Protein AF-A0A967MPQ1-F1 (afdb_monomer)

Foldseek 3Di:
DWFAAVRHQDDVPPFQQDDDPVQFDADPVRHGDAAEECDDLVDSRYHHPVPRPDTDDDDDDDPDPDDDDDDDDDDDDRD

Solvent-accessible surface area (backbone atoms only — not comparable to full-atom values): 5422 Å² total; per-residue (Å²): 63,40,23,40,83,83,72,42,73,51,66,60,91,89,42,45,21,57,78,50,85,92,65,56,64,65,48,98,86,68,48,71,70,76,47,80,37,64,60,90,84,85,54,90,39,51,31,47,46,81,69,54,93,61,57,46,76,58,84,85,80,80,86,62,97,59,86,77,79,80,82,85,86,82,91,78,85,85,130

Secondary structure (DSSP, 8-state):
-EE-TTS-B---SSS-----TTTPPPPTTS----EEESS--S-TTEEE-TT-SS-EE----SS-SSPPPPPP-------

Sequence (79 aa):
MLWNAQMQTLEYRSRRSSLNGAQITFEDDGSYEIWVAATDPGKANWLDTEGHPRGTIFWRFLLPEEDPPRPETEVVTLR

Mean predicted aligned error: 2.69 Å

pLDDT: mean 95.28, std 2.81, range [76.44, 98.19]

Radius of gyration: 13.17 Å; Cα contacts (8 Å, |Δi|>4): 93; chains: 1; bounding box: 33×25×32 Å

Structure (mmCIF, N/CA/C/O backbone):
data_AF-A0A967MPQ1-F1
#
_entry.id   AF-A0A967MPQ1-F1
#
loop_
_atom_site.group_PDB
_atom_site.id
_atom_site.type_symbol
_atom_site.label_atom_id
_atom_site.label_alt_id
_atom_site.label_comp_id
_atom_site.label_asym_id
_atom_site.label_entity_id
_atom_site.label_seq_id
_atom_site.pdbx_PDB_ins_code
_atom_site.Cartn_x
_atom_site.Cartn_y
_atom_site.Cartn_z
_atom_site.occupancy
_atom_site.B_iso_or_equiv
_atom_site.auth_seq_id
_atom_site.auth_comp_id
_atom_site.auth_asym_id
_atom_site.auth_atom_id
_atom_site.pdbx_PDB_model_num
ATOM 1 N N . MET A 1 1 ? 4.585 -3.322 0.586 1.00 94.69 1 MET A N 1
ATOM 2 C CA . MET A 1 1 ? 4.778 -4.046 1.871 1.00 94.69 1 MET A CA 1
ATOM 3 C C . MET A 1 1 ? 4.765 -3.031 2.999 1.00 94.69 1 MET A C 1
ATOM 5 O O . MET A 1 1 ? 5.332 -1.959 2.810 1.00 94.69 1 MET A O 1
ATOM 9 N N . LEU A 1 2 ? 4.104 -3.347 4.114 1.00 97.75 2 LEU A N 1
ATOM 10 C CA . LEU A 1 2 ? 3.962 -2.458 5.268 1.00 97.75 2 LEU A CA 1
ATOM 11 C C . LEU A 1 2 ? 5.030 -2.726 6.327 1.00 97.75 2 LEU A C 1
ATOM 13 O O . LEU A 1 2 ? 5.292 -3.879 6.674 1.00 97.75 2 LEU A O 1
ATOM 17 N N . TRP A 1 3 ? 5.593 -1.644 6.856 1.00 97.75 3 TRP A N 1
ATOM 18 C CA . TRP A 1 3 ? 6.539 -1.610 7.962 1.00 97.75 3 TRP A CA 1
ATOM 19 C C . TRP A 1 3 ? 6.020 -0.730 9.096 1.00 97.75 3 TRP A C 1
ATOM 21 O O . TRP A 1 3 ? 5.402 0.311 8.857 1.00 97.75 3 TRP A O 1
ATOM 31 N N . ASN A 1 4 ? 6.322 -1.112 10.335 1.00 96.62 4 ASN A N 1
ATOM 32 C CA . ASN A 1 4 ? 6.101 -0.241 11.486 1.00 96.62 4 ASN A CA 1
ATOM 33 C C . ASN A 1 4 ? 7.089 0.948 11.482 1.00 96.62 4 ASN A C 1
ATOM 35 O O . ASN A 1 4 ? 7.986 1.053 10.643 1.00 96.62 4 ASN A O 1
ATOM 39 N N . ALA A 1 5 ? 6.951 1.852 12.455 1.00 95.81 5 ALA A N 1
ATOM 40 C CA . ALA A 1 5 ? 7.822 3.025 12.582 1.00 95.81 5 ALA A CA 1
ATOM 41 C C . ALA A 1 5 ? 9.309 2.684 12.836 1.00 95.81 5 ALA A C 1
ATOM 43 O O . ALA A 1 5 ? 10.163 3.556 12.706 1.00 95.81 5 ALA A O 1
ATOM 44 N N . GLN A 1 6 ? 9.620 1.436 13.193 1.00 96.06 6 GLN A N 1
ATOM 45 C CA . GLN A 1 6 ? 10.968 0.910 13.422 1.00 96.06 6 GLN A CA 1
ATOM 46 C C . GLN A 1 6 ? 11.512 0.151 12.200 1.00 96.06 6 GLN A C 1
ATOM 48 O O . GLN A 1 6 ? 12.529 -0.531 12.311 1.00 96.06 6 GLN A O 1
ATOM 53 N N . MET A 1 7 ? 10.852 0.264 11.040 1.00 95.31 7 MET A N 1
ATOM 54 C CA . MET A 1 7 ? 11.233 -0.403 9.788 1.00 95.31 7 MET A CA 1
ATOM 55 C C . MET A 1 7 ? 11.182 -1.937 9.856 1.00 95.31 7 MET A C 1
ATOM 57 O O . MET A 1 7 ? 11.923 -2.626 9.158 1.00 95.31 7 MET A O 1
ATOM 61 N N . GLN A 1 8 ? 10.305 -2.487 10.695 1.00 96.00 8 GLN A N 1
ATOM 62 C CA . GLN A 1 8 ? 10.081 -3.928 10.788 1.00 96.00 8 GLN A CA 1
ATOM 63 C C . GLN A 1 8 ? 8.827 -4.303 10.005 1.00 96.00 8 GLN A C 1
ATOM 65 O O . GLN A 1 8 ? 7.800 -3.630 10.118 1.00 96.00 8 GLN A O 1
ATOM 70 N N . THR A 1 9 ? 8.898 -5.394 9.242 1.00 95.38 9 THR A N 1
ATOM 71 C CA . THR A 1 9 ? 7.723 -5.988 8.594 1.00 95.38 9 THR A CA 1
ATOM 72 C C . THR A 1 9 ? 6.678 -6.364 9.627 1.00 95.38 9 THR A C 1
ATOM 74 O O . THR A 1 9 ? 7.017 -6.934 10.664 1.00 95.38 9 THR A O 1
ATOM 77 N N . LEU A 1 10 ? 5.421 -6.029 9.330 1.00 96.69 10 LEU A N 1
ATOM 78 C CA . LEU A 1 10 ? 4.283 -6.478 10.127 1.00 96.69 10 LEU A CA 1
ATOM 79 C C . LEU A 1 10 ? 4.100 -8.006 9.995 1.00 96.69 10 LEU A C 1
ATOM 81 O O . LEU A 1 10 ? 4.845 -8.667 9.259 1.00 96.69 10 LEU A O 1
ATOM 85 N N . GLU A 1 11 ? 3.146 -8.596 10.713 1.00 94.31 11 GLU A N 1
ATOM 86 C CA . GLU A 1 11 ? 2.917 -10.039 10.644 1.00 94.31 11 GLU A CA 1
ATOM 87 C C . GLU A 1 11 ? 2.498 -10.424 9.216 1.00 94.31 11 GLU A C 1
ATOM 89 O O . GLU A 1 11 ? 1.592 -9.857 8.610 1.00 94.31 11 GLU A O 1
ATOM 94 N N . TYR A 1 12 ? 3.217 -11.364 8.612 1.00 92.25 12 TYR A N 1
ATOM 95 C CA . TYR A 1 12 ? 3.033 -11.734 7.205 1.00 92.25 12 TYR A CA 1
ATOM 96 C C . TYR A 1 12 ? 2.605 -13.189 7.030 1.00 92.25 12 TYR A C 1
ATOM 98 O O . TYR A 1 12 ? 2.222 -13.584 5.931 1.00 92.25 12 TYR A O 1
ATOM 106 N N . ARG A 1 13 ? 2.693 -14.017 8.081 1.00 93.38 13 ARG A N 1
ATOM 107 C CA . ARG A 1 13 ? 2.338 -15.442 8.003 1.00 93.38 13 ARG A CA 1
ATOM 108 C C . ARG A 1 13 ? 0.832 -15.646 8.020 1.00 93.38 13 ARG A C 1
ATOM 110 O O . ARG A 1 13 ? 0.336 -16.552 7.363 1.00 93.38 13 ARG A O 1
ATOM 117 N N . SER A 1 14 ? 0.126 -14.836 8.803 1.00 93.50 14 SER A N 1
ATOM 118 C CA . SER A 1 14 ? -1.321 -14.950 9.014 1.00 93.50 14 SER A CA 1
ATOM 119 C C . SER A 1 14 ? -2.102 -13.712 8.585 1.00 93.50 14 SER A C 1
ATOM 121 O O . SER A 1 14 ? -3.330 -13.759 8.542 1.00 93.50 14 SER A O 1
ATOM 123 N N . ARG A 1 15 ? -1.413 -12.613 8.264 1.00 94.69 15 ARG A N 1
ATOM 124 C CA . ARG A 1 15 ? -2.015 -11.352 7.832 1.00 94.69 15 ARG A CA 1
ATOM 125 C C . ARG A 1 15 ? -1.398 -10.868 6.534 1.00 94.69 15 ARG A C 1
ATOM 127 O O . ARG A 1 15 ? -0.280 -11.228 6.167 1.00 94.69 15 ARG A O 1
ATOM 134 N N . ARG A 1 16 ? -2.159 -10.050 5.811 1.00 95.75 16 ARG A N 1
ATOM 135 C CA . ARG A 1 16 ? -1.776 -9.558 4.489 1.00 95.75 16 ARG A CA 1
ATOM 136 C C . ARG A 1 16 ? -1.058 -8.217 4.604 1.00 95.75 16 ARG A C 1
ATOM 138 O O . ARG A 1 16 ? -1.595 -7.182 4.239 1.00 95.75 16 ARG A O 1
ATOM 145 N N . SER A 1 17 ? 0.175 -8.237 5.102 1.00 96.81 17 SER A N 1
ATOM 146 C CA . SER A 1 17 ? 1.037 -7.047 5.223 1.00 96.81 17 SER A CA 1
ATOM 147 C C . SER A 1 17 ? 1.872 -6.759 3.964 1.00 96.81 17 SER A C 1
ATOM 149 O O . SER A 1 17 ? 2.553 -5.730 3.852 1.00 96.81 17 SER A O 1
ATOM 151 N N . SER A 1 18 ? 1.820 -7.643 2.963 1.00 97.19 18 SER A N 1
ATOM 152 C CA . SER A 1 18 ? 2.457 -7.439 1.662 1.00 97.19 18 SER A CA 1
ATOM 153 C C . SER A 1 18 ? 1.696 -8.112 0.522 1.00 97.19 18 SER A C 1
ATOM 155 O O . SER A 1 18 ? 0.925 -9.043 0.740 1.00 97.19 18 SER A O 1
ATOM 157 N N . LEU A 1 19 ? 1.946 -7.615 -0.689 1.00 97.06 19 LEU A N 1
ATOM 158 C CA . LEU A 1 19 ? 1.509 -8.180 -1.959 1.00 97.06 19 LEU A CA 1
ATOM 159 C C . LEU A 1 19 ? 2.715 -8.219 -2.900 1.00 97.06 19 LEU A C 1
ATOM 161 O O . LEU A 1 19 ? 3.619 -7.380 -2.796 1.00 97.06 19 LEU A O 1
ATOM 165 N N . ASN A 1 20 ? 2.716 -9.184 -3.812 1.00 95.81 20 ASN A N 1
ATOM 166 C CA . ASN A 1 20 ? 3.659 -9.273 -4.924 1.00 95.81 20 ASN A CA 1
ATOM 167 C C . ASN A 1 20 ? 2.907 -9.391 -6.263 1.00 95.81 20 ASN A C 1
ATOM 169 O O . ASN A 1 20 ? 1.685 -9.525 -6.279 1.00 95.81 20 ASN A O 1
ATOM 173 N N . GLY A 1 21 ? 3.636 -9.363 -7.382 1.00 93.62 21 GLY A N 1
ATOM 174 C CA . GLY A 1 21 ? 3.039 -9.371 -8.724 1.00 93.62 21 GLY A CA 1
ATOM 175 C C . GLY A 1 21 ? 2.178 -10.597 -9.051 1.00 93.62 21 GLY A C 1
ATOM 176 O O . GLY A 1 21 ? 1.292 -10.493 -9.885 1.00 93.62 21 GLY A O 1
ATOM 177 N N . ALA A 1 22 ? 2.373 -11.732 -8.372 1.00 95.31 22 ALA A N 1
ATOM 178 C CA . ALA A 1 22 ? 1.524 -12.913 -8.547 1.00 95.31 22 ALA A CA 1
ATOM 179 C C . ALA A 1 22 ? 0.218 -12.850 -7.730 1.00 95.31 22 ALA A C 1
ATOM 181 O O . ALA A 1 22 ? -0.656 -13.691 -7.912 1.00 95.31 22 ALA A O 1
ATOM 182 N N . GLN A 1 23 ? 0.100 -11.898 -6.799 1.00 96.44 23 GLN A N 1
ATOM 183 C CA . GLN A 1 23 ? -1.057 -11.734 -5.909 1.00 96.44 23 GLN A CA 1
ATOM 184 C C . GLN A 1 23 ? -1.902 -10.502 -6.249 1.00 96.44 23 GLN A C 1
ATOM 186 O O . GLN A 1 23 ? -3.035 -10.405 -5.783 1.00 96.44 23 GLN A O 1
ATOM 191 N N . ILE A 1 24 ? -1.349 -9.547 -7.002 1.00 97.19 24 ILE A N 1
ATOM 192 C CA . ILE A 1 24 ? -2.064 -8.341 -7.421 1.00 97.19 24 ILE A CA 1
ATOM 193 C C . ILE A 1 24 ? -3.131 -8.723 -8.448 1.00 97.19 24 ILE A C 1
ATOM 195 O O . ILE A 1 24 ? -2.853 -9.397 -9.438 1.00 97.19 24 ILE A O 1
ATOM 199 N N . THR A 1 25 ? -4.354 -8.269 -8.199 1.00 97.88 25 THR A N 1
ATOM 200 C CA . THR A 1 25 ? -5.419 -8.224 -9.201 1.00 97.88 25 THR A CA 1
ATOM 201 C C . THR A 1 25 ? -5.271 -6.926 -9.983 1.00 97.88 25 THR A C 1
ATOM 203 O O . THR A 1 25 ? -5.245 -5.855 -9.378 1.00 97.88 25 THR A O 1
ATOM 206 N N . PHE A 1 26 ? -5.127 -7.028 -11.298 1.00 96.56 26 PHE A N 1
ATOM 207 C CA . PHE A 1 26 ? -5.0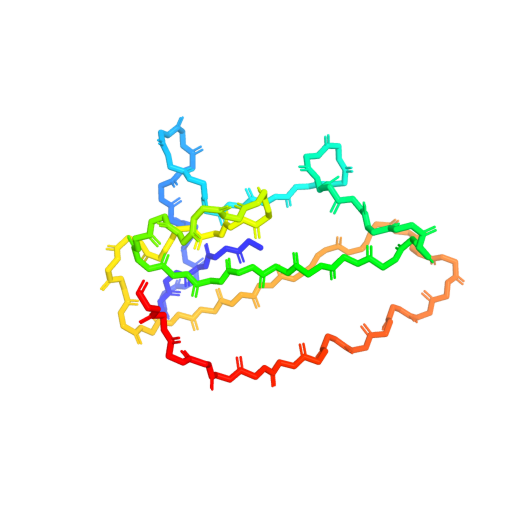23 -5.878 -12.192 1.00 96.56 26 PHE A CA 1
ATOM 208 C C . PHE A 1 26 ? -6.404 -5.479 -12.712 1.00 96.56 26 PHE A C 1
ATOM 210 O O . PHE A 1 26 ? -7.282 -6.332 -12.853 1.00 96.56 26 PHE A O 1
ATOM 217 N N . GLU A 1 27 ? -6.564 -4.195 -13.000 1.00 95.75 27 GLU A N 1
ATOM 218 C CA . GLU A 1 27 ? -7.700 -3.653 -13.740 1.00 95.75 27 GLU A CA 1
ATOM 219 C C . GLU A 1 27 ? -7.571 -3.986 -15.239 1.00 95.75 27 GLU A C 1
ATOM 221 O O . GLU A 1 27 ? -6.507 -4.404 -15.711 1.00 95.75 27 GLU A O 1
ATOM 226 N N . ASP A 1 28 ? -8.640 -3.774 -16.012 1.00 96.81 28 ASP A N 1
ATOM 227 C CA . ASP A 1 28 ? -8.676 -4.086 -17.452 1.00 96.81 28 ASP A CA 1
ATOM 228 C C . ASP A 1 28 ? -7.613 -3.325 -18.272 1.00 96.81 28 ASP A C 1
ATOM 230 O O . ASP A 1 28 ? -7.162 -3.806 -19.313 1.00 96.81 28 ASP A O 1
ATOM 234 N N . ASP A 1 29 ? -7.195 -2.145 -17.806 1.00 95.88 29 ASP A N 1
ATOM 235 C CA . ASP A 1 29 ? -6.153 -1.318 -18.425 1.00 95.88 29 ASP A CA 1
ATOM 236 C C . ASP A 1 29 ? -4.727 -1.670 -17.956 1.00 95.88 29 ASP A C 1
ATOM 238 O O . ASP A 1 29 ? -3.757 -1.028 -18.364 1.00 95.88 29 ASP A O 1
ATOM 242 N N . GLY A 1 30 ? -4.585 -2.698 -17.114 1.00 92.44 30 GLY A N 1
ATOM 243 C CA . GLY A 1 30 ? -3.309 -3.134 -16.548 1.00 92.44 30 GLY A CA 1
ATOM 244 C C . GLY A 1 30 ? -2.828 -2.299 -15.359 1.00 92.44 30 GLY A C 1
ATOM 245 O O . GLY A 1 30 ? -1.755 -2.582 -14.816 1.00 92.44 30 GLY A O 1
ATOM 246 N N . SER A 1 31 ? -3.593 -1.294 -14.924 1.00 94.00 31 SER A N 1
ATOM 247 C CA . SER A 1 31 ? -3.338 -0.596 -13.666 1.00 94.00 31 SER A CA 1
ATOM 248 C C . SER A 1 31 ? -3.713 -1.471 -12.462 1.00 94.00 31 SER A C 1
ATOM 250 O O . SER A 1 31 ? -4.251 -2.573 -12.589 1.00 94.00 31 SER A O 1
ATOM 252 N N . TYR A 1 32 ? -3.366 -1.014 -11.261 1.00 95.19 32 TYR A N 1
ATOM 253 C CA . TYR A 1 32 ? -3.765 -1.670 -10.022 1.00 95.19 32 TYR A CA 1
ATOM 254 C C . TYR A 1 32 ? -3.947 -0.641 -8.910 1.00 95.19 32 TYR A C 1
ATOM 256 O O . TYR A 1 32 ? -3.166 0.300 -8.773 1.00 95.19 32 TYR A O 1
ATOM 264 N N . GLU A 1 33 ? -4.945 -0.870 -8.063 1.00 96.38 33 GLU A N 1
ATOM 265 C CA . GLU A 1 33 ? -5.181 -0.096 -6.845 1.00 96.38 33 GLU A CA 1
ATOM 266 C C . GLU A 1 33 ? -4.794 -0.933 -5.621 1.00 96.38 33 GLU A C 1
ATOM 268 O O . GLU A 1 33 ? -5.071 -2.130 -5.583 1.00 96.38 33 GLU A O 1
ATOM 273 N N . ILE A 1 34 ? -4.154 -0.328 -4.613 1.00 97.50 34 ILE A N 1
ATOM 274 C CA . ILE A 1 34 ? -3.857 -0.979 -3.327 1.00 97.50 34 ILE A CA 1
ATOM 275 C C . ILE A 1 34 ? -4.579 -0.229 -2.213 1.00 97.50 34 ILE A C 1
ATOM 277 O O . ILE A 1 34 ? -4.334 0.953 -1.984 1.00 97.50 34 ILE A O 1
ATOM 281 N N . TRP A 1 35 ? -5.407 -0.947 -1.463 1.00 97.75 35 TRP A N 1
ATOM 282 C CA . TRP A 1 35 ? -6.104 -0.422 -0.293 1.00 97.75 35 TRP A CA 1
ATOM 283 C C . TRP A 1 35 ? -5.277 -0.668 0.960 1.00 97.75 35 TRP A C 1
ATOM 285 O O . TRP A 1 35 ? -4.809 -1.778 1.182 1.00 97.75 35 TRP A O 1
ATOM 295 N N . VAL A 1 36 ? -5.120 0.333 1.821 1.00 97.56 36 VAL A N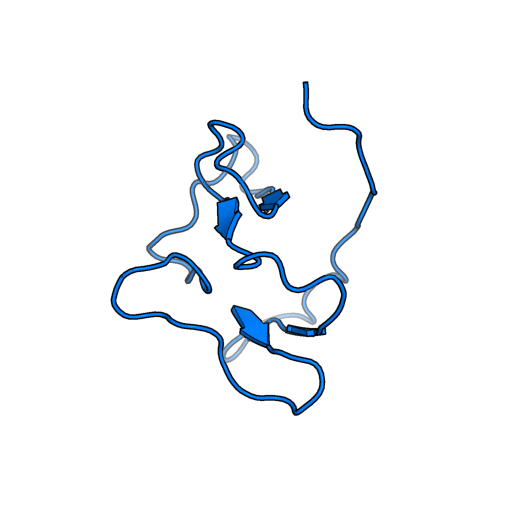 1
ATOM 296 C CA . VAL A 1 36 ? -4.400 0.192 3.095 1.00 97.56 36 VAL A CA 1
ATOM 297 C C . VAL A 1 36 ? -5.362 0.524 4.228 1.00 97.56 36 VAL A C 1
ATOM 299 O O . VAL A 1 36 ? -5.828 1.656 4.329 1.00 97.56 36 VAL A O 1
ATOM 302 N N . ALA A 1 37 ? -5.696 -0.465 5.059 1.00 97.25 37 ALA A N 1
ATOM 303 C CA . ALA A 1 37 ? -6.713 -0.324 6.105 1.00 97.25 37 ALA A CA 1
ATOM 304 C C . ALA A 1 37 ? -6.515 -1.338 7.240 1.00 97.25 37 ALA A C 1
ATOM 306 O O . ALA A 1 37 ? -5.931 -2.394 7.022 1.00 97.25 37 ALA A O 1
ATOM 307 N N . ALA A 1 38 ? -7.028 -1.048 8.438 1.00 95.25 38 ALA A N 1
ATOM 308 C CA . ALA A 1 38 ? -6.969 -1.976 9.579 1.00 95.25 38 ALA A CA 1
ATOM 309 C C . ALA A 1 38 ? -8.020 -3.099 9.511 1.00 95.25 38 ALA A C 1
ATOM 311 O O . ALA A 1 38 ? -7.872 -4.134 10.156 1.00 95.25 38 ALA A O 1
ATOM 312 N N . THR A 1 39 ? -9.089 -2.882 8.745 1.00 93.75 39 THR A N 1
ATOM 313 C CA . THR A 1 39 ? -10.197 -3.824 8.559 1.00 93.75 39 THR A CA 1
ATOM 314 C C . THR A 1 39 ? -10.368 -4.074 7.070 1.00 93.75 39 THR A C 1
ATOM 316 O O . THR A 1 39 ? -10.156 -3.153 6.282 1.00 93.75 39 THR A O 1
ATOM 319 N N . ASP A 1 40 ? -10.757 -5.296 6.702 1.00 95.25 40 ASP A N 1
ATOM 320 C CA . ASP A 1 40 ? -10.986 -5.685 5.311 1.00 95.25 40 ASP A CA 1
ATOM 321 C C . ASP A 1 40 ? -12.050 -4.784 4.655 1.00 95.25 40 ASP A C 1
ATOM 323 O O . ASP A 1 40 ? -13.213 -4.827 5.067 1.00 95.25 40 ASP A O 1
ATOM 327 N N . PRO A 1 41 ? -11.689 -3.972 3.643 1.00 96.06 41 PRO A N 1
ATOM 328 C CA . PRO A 1 41 ? -12.635 -3.129 2.923 1.00 96.06 41 PRO A CA 1
ATOM 329 C C . PRO A 1 41 ? -13.370 -3.887 1.799 1.00 96.06 41 PRO A C 1
ATOM 331 O O . PRO A 1 41 ? -14.036 -3.262 0.974 1.00 96.06 41 PRO A O 1
ATOM 334 N N . GLY A 1 42 ? -13.211 -5.213 1.701 1.00 95.94 42 GLY A N 1
ATOM 335 C CA . GLY A 1 42 ? -13.774 -6.039 0.630 1.00 95.94 42 GLY A CA 1
ATOM 336 C C . GLY A 1 42 ? -13.043 -5.880 -0.705 1.00 95.94 42 GLY A C 1
ATOM 337 O O . GLY A 1 42 ? -13.632 -6.088 -1.765 1.00 95.94 42 GLY A O 1
ATOM 338 N N . LYS A 1 43 ? -11.769 -5.467 -0.673 1.00 96.06 43 LYS A N 1
ATOM 339 C CA . LYS A 1 43 ? -10.964 -5.163 -1.867 1.00 96.06 43 LYS A CA 1
ATOM 340 C C . LYS A 1 43 ? -9.898 -6.227 -2.094 1.00 96.06 43 LYS A C 1
ATOM 342 O O . LYS A 1 43 ? -9.186 -6.628 -1.168 1.00 96.06 43 LYS A O 1
ATOM 347 N N . ALA A 1 44 ? -9.755 -6.647 -3.352 1.00 95.12 44 ALA A N 1
ATOM 348 C CA . ALA A 1 44 ? -8.830 -7.708 -3.743 1.00 95.12 44 ALA A CA 1
ATOM 349 C C . ALA A 1 44 ? -7.391 -7.403 -3.297 1.00 95.12 44 ALA A C 1
ATOM 351 O O . ALA A 1 44 ? -6.765 -8.225 -2.632 1.00 95.12 44 ALA A O 1
ATOM 352 N N . ASN A 1 45 ? -6.916 -6.183 -3.547 1.00 97.56 45 ASN A N 1
ATOM 353 C CA . ASN A 1 45 ? -5.561 -5.730 -3.235 1.00 97.56 45 ASN A CA 1
ATOM 354 C C . ASN A 1 45 ? -5.497 -4.921 -1.924 1.00 97.56 45 ASN A C 1
ATOM 356 O O . ASN A 1 45 ? -5.090 -3.762 -1.921 1.00 97.56 45 ASN A O 1
ATOM 360 N N . TRP A 1 46 ? -5.928 -5.484 -0.797 1.00 97.81 46 TRP A N 1
ATOM 361 C CA . TRP A 1 46 ? -5.869 -4.799 0.504 1.00 97.81 46 TRP A CA 1
ATOM 362 C C . TRP A 1 46 ? -4.637 -5.199 1.339 1.00 97.81 46 TRP A C 1
ATOM 364 O O . TRP A 1 46 ? -4.264 -6.363 1.394 1.00 97.81 46 TRP A O 1
ATOM 374 N N . LEU A 1 47 ? -4.002 -4.247 2.014 1.00 98.19 47 LEU A N 1
ATOM 375 C CA . LEU A 1 47 ? -2.946 -4.463 2.995 1.00 98.19 47 LEU A CA 1
ATOM 376 C C . LEU A 1 47 ? -3.450 -4.114 4.398 1.00 98.19 47 LEU A C 1
ATOM 378 O O . LEU A 1 47 ? -3.911 -2.996 4.640 1.00 98.19 47 LEU A O 1
ATOM 382 N N . ASP A 1 48 ? -3.318 -5.070 5.312 1.00 97.69 48 ASP A N 1
ATOM 383 C CA . ASP A 1 48 ? -3.758 -4.963 6.702 1.00 97.69 48 ASP A CA 1
ATOM 384 C C . ASP A 1 48 ? -2.745 -4.170 7.539 1.00 97.69 48 ASP A C 1
ATOM 386 O O . ASP A 1 48 ? -1.585 -4.569 7.657 1.00 97.69 48 ASP A O 1
ATOM 390 N N . THR A 1 49 ? -3.172 -3.046 8.120 1.00 97.44 49 THR A N 1
ATOM 391 C CA . THR A 1 49 ? -2.308 -2.215 8.976 1.00 97.44 49 THR A CA 1
ATOM 392 C C . THR A 1 49 ? -2.137 -2.756 10.392 1.00 97.44 49 THR A C 1
ATOM 394 O O . THR A 1 49 ? -1.351 -2.194 11.153 1.00 97.44 49 THR A O 1
ATOM 397 N N . GLU A 1 50 ? -2.882 -3.791 10.783 1.00 95.81 50 GLU A N 1
ATOM 398 C CA . GLU A 1 50 ? -2.867 -4.382 12.129 1.00 95.81 50 GLU A CA 1
ATOM 399 C C . GLU A 1 50 ? -3.177 -3.366 13.243 1.00 95.81 50 GLU A C 1
ATOM 401 O O . GLU A 1 50 ? -2.773 -3.519 14.394 1.00 95.81 50 GLU A O 1
ATOM 406 N N . GLY A 1 51 ? -3.888 -2.289 12.899 1.00 94.75 51 GLY A N 1
ATOM 407 C CA . GLY A 1 51 ? -4.190 -1.195 13.819 1.00 94.75 51 GLY A CA 1
ATOM 408 C C . GLY A 1 51 ? -3.020 -0.241 14.081 1.00 94.75 51 GLY A C 1
ATOM 409 O O . GLY A 1 51 ? -3.157 0.662 14.908 1.00 94.75 51 GLY A O 1
ATOM 410 N N . HIS A 1 52 ? -1.887 -0.375 13.382 1.00 96.50 52 HIS A N 1
ATOM 411 C CA . HIS A 1 52 ? -0.808 0.606 13.473 1.00 96.50 52 HIS A CA 1
ATOM 412 C C . HIS A 1 52 ? -1.275 1.967 12.922 1.00 96.50 52 HIS A C 1
ATOM 414 O O . HIS A 1 52 ? -1.629 2.063 11.746 1.00 96.50 52 HIS A O 1
ATOM 420 N N . PRO A 1 53 ? -1.223 3.052 13.723 1.00 94.50 53 PRO A N 1
ATOM 421 C CA . PRO A 1 53 ? -1.696 4.371 13.290 1.00 94.50 53 PRO A CA 1
ATOM 422 C C . PRO A 1 53 ? -0.696 5.096 12.377 1.00 94.50 53 PRO A C 1
ATOM 424 O O . PRO A 1 53 ? -1.006 6.146 11.824 1.00 94.50 53 PRO A O 1
ATOM 427 N N . ARG A 1 54 ? 0.533 4.580 12.270 1.00 96.19 54 ARG A N 1
ATOM 428 C CA . ARG A 1 54 ? 1.606 5.116 11.429 1.00 96.19 54 ARG A CA 1
ATOM 429 C C . ARG A 1 54 ? 2.639 4.042 11.121 1.00 96.19 54 ARG A C 1
ATOM 431 O O . ARG A 1 54 ? 2.875 3.147 11.934 1.00 96.19 54 ARG A O 1
ATOM 438 N N . GLY A 1 55 ? 3.305 4.202 9.989 1.00 96.62 55 GLY A N 1
ATOM 439 C CA . GLY A 1 55 ? 4.351 3.314 9.513 1.00 96.62 55 GLY A CA 1
ATOM 440 C C . GLY A 1 55 ? 4.835 3.756 8.141 1.00 96.62 55 GLY A C 1
ATOM 441 O O . GLY A 1 55 ? 4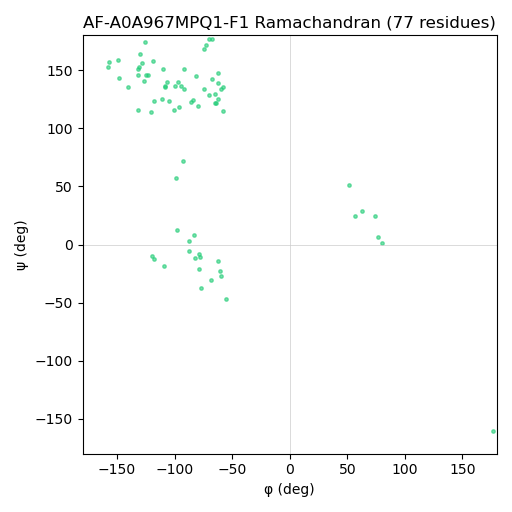.599 4.894 7.730 1.00 96.62 55 GLY A O 1
ATOM 442 N N . THR A 1 56 ? 5.474 2.835 7.435 1.00 97.12 56 THR A N 1
ATOM 443 C CA . THR A 1 56 ? 5.983 3.060 6.085 1.00 97.12 56 THR A CA 1
ATOM 444 C C . THR A 1 56 ? 5.452 1.978 5.162 1.00 97.12 56 THR A C 1
ATOM 446 O O . THR A 1 56 ? 5.395 0.806 5.526 1.00 97.12 56 THR A O 1
ATOM 449 N N . ILE A 1 57 ? 5.102 2.359 3.941 1.00 96.19 57 ILE A N 1
ATOM 450 C CA . ILE A 1 57 ? 4.891 1.428 2.838 1.00 96.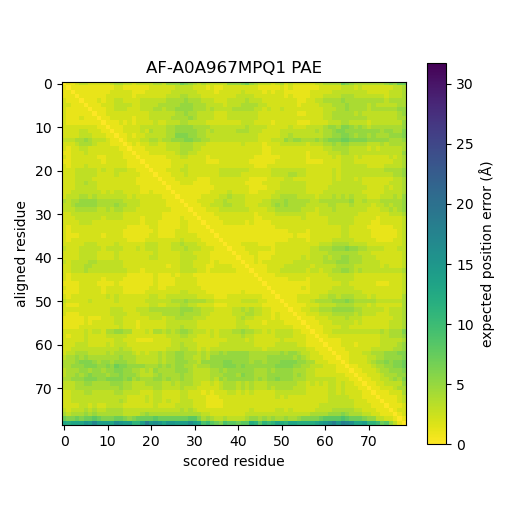19 57 ILE A CA 1
ATOM 451 C C . ILE A 1 57 ? 6.045 1.592 1.852 1.00 96.19 57 ILE A C 1
ATOM 453 O O . ILE A 1 57 ? 6.469 2.711 1.566 1.00 96.19 57 ILE A O 1
ATOM 457 N N . PHE A 1 58 ? 6.578 0.479 1.356 1.00 92.94 58 PHE A N 1
ATOM 458 C CA . PHE A 1 58 ? 7.604 0.502 0.318 1.00 92.94 58 PHE A CA 1
ATOM 459 C C . PHE A 1 58 ? 7.264 -0.452 -0.830 1.00 92.94 58 PHE A C 1
ATOM 461 O O . PHE A 1 58 ? 6.594 -1.482 -0.644 1.00 92.94 58 PHE A O 1
ATOM 468 N N . TRP A 1 59 ? 7.774 -0.094 -2.007 1.00 93.88 59 TRP A N 1
ATOM 469 C CA . TRP A 1 59 ? 7.667 -0.831 -3.260 1.00 93.88 59 TRP A CA 1
ATOM 470 C C . TRP A 1 59 ? 9.028 -1.393 -3.640 1.00 93.88 59 TRP A C 1
ATOM 472 O O . TRP A 1 59 ? 10.071 -0.831 -3.302 1.00 93.88 59 TRP A O 1
ATOM 482 N N . ARG A 1 60 ? 9.012 -2.518 -4.349 1.00 94.88 60 ARG A N 1
ATOM 483 C CA . ARG A 1 60 ? 10.212 -3.124 -4.912 1.00 94.88 60 ARG A CA 1
ATOM 484 C C . ARG A 1 60 ? 9.938 -3.455 -6.367 1.00 94.88 60 ARG A C 1
ATOM 486 O O . ARG A 1 60 ? 9.111 -4.314 -6.649 1.00 94.88 60 ARG A O 1
ATOM 493 N N . PHE A 1 61 ? 10.677 -2.800 -7.247 1.00 93.69 61 PHE A N 1
ATOM 494 C CA . PHE A 1 61 ? 10.724 -3.108 -8.666 1.00 93.69 61 PHE A CA 1
ATOM 495 C C . PHE A 1 61 ? 12.051 -3.818 -8.926 1.00 93.69 61 PHE A C 1
ATOM 497 O O . PHE A 1 61 ? 13.108 -3.326 -8.531 1.00 93.69 61 PHE A O 1
ATOM 504 N N . LEU A 1 62 ? 11.993 -5.023 -9.487 1.00 94.69 62 LEU A N 1
ATOM 505 C CA . LEU A 1 62 ? 13.177 -5.821 -9.789 1.00 94.69 62 LEU A CA 1
ATOM 506 C C . LEU A 1 62 ? 13.486 -5.668 -11.272 1.00 94.69 62 LEU A C 1
ATOM 508 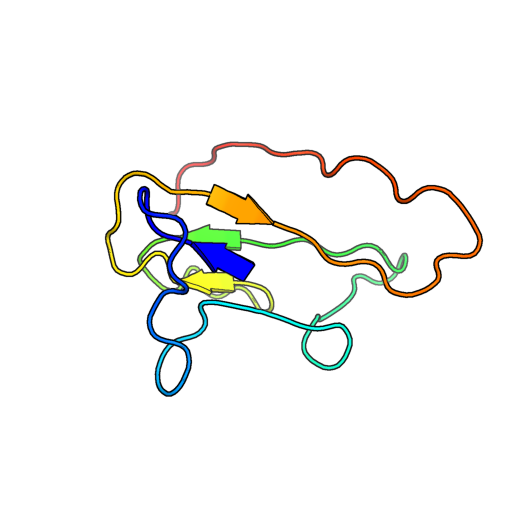O O . LEU A 1 62 ? 12.689 -6.109 -12.089 1.00 94.69 62 LEU A O 1
ATOM 512 N N . LEU A 1 63 ? 14.639 -5.070 -11.583 1.00 95.81 63 LEU A N 1
ATOM 513 C CA . LEU A 1 63 ? 15.131 -4.886 -12.953 1.00 95.81 63 LEU A CA 1
ATOM 514 C C . LEU A 1 63 ? 14.088 -4.245 -13.893 1.00 95.81 63 LEU A C 1
ATOM 516 O O . LEU A 1 63 ? 13.810 -4.815 -14.947 1.00 95.81 63 LEU A O 1
ATOM 520 N N . PRO A 1 64 ? 13.465 -3.111 -13.516 1.00 94.88 64 PRO A N 1
ATOM 521 C CA . PRO A 1 64 ? 12.498 -2.485 -14.402 1.00 94.88 6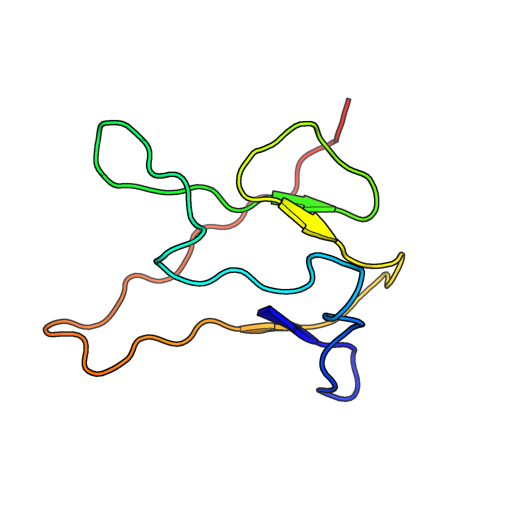4 PRO A CA 1
ATOM 522 C C . PRO A 1 64 ? 13.215 -1.944 -15.651 1.00 94.88 64 PRO A C 1
ATOM 524 O O . PRO A 1 64 ? 14.344 -1.460 -15.561 1.00 94.88 64 PRO A O 1
ATOM 527 N N . GLU A 1 65 ? 12.574 -2.061 -16.814 1.00 95.94 65 GLU A N 1
ATOM 528 C CA . GLU A 1 65 ? 13.108 -1.532 -18.081 1.00 95.94 65 GLU A CA 1
ATOM 529 C C . GLU A 1 65 ? 13.127 0.003 -18.092 1.00 95.94 65 GLU A C 1
ATOM 531 O O . GLU A 1 65 ? 14.009 0.616 -18.691 1.00 95.94 65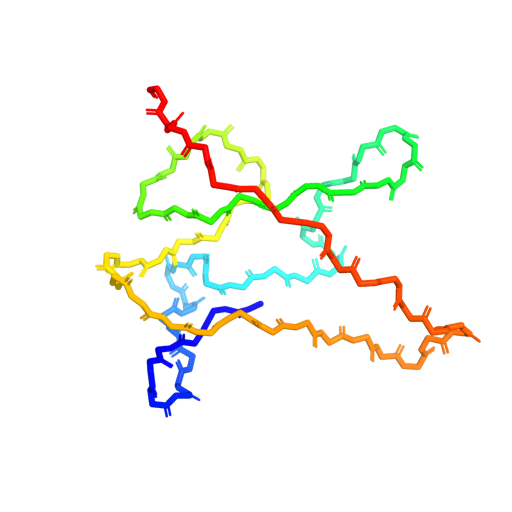 GLU A O 1
ATOM 536 N N . GLU A 1 66 ? 12.180 0.611 -17.378 1.00 95.06 66 GLU A N 1
ATOM 537 C CA . GLU A 1 66 ? 12.005 2.053 -17.231 1.00 95.06 66 GLU A CA 1
ATOM 538 C C . GLU A 1 66 ? 11.864 2.430 -15.753 1.00 95.06 66 GLU A C 1
ATOM 540 O O . GLU A 1 66 ? 11.580 1.582 -14.904 1.00 95.06 66 GLU A O 1
ATOM 545 N N . ASP A 1 67 ? 12.029 3.713 -15.432 1.00 94.88 67 ASP A N 1
ATOM 546 C CA . ASP A 1 67 ? 11.794 4.194 -14.073 1.00 94.88 67 ASP A CA 1
ATOM 547 C C . ASP A 1 67 ? 10.314 4.013 -13.692 1.00 94.88 67 ASP A C 1
ATOM 549 O O . ASP A 1 67 ? 9.431 4.563 -14.358 1.00 94.88 67 ASP A O 1
ATOM 553 N N . PRO A 1 68 ? 10.006 3.269 -12.612 1.00 91.69 68 PRO A N 1
ATOM 554 C CA . PRO A 1 68 ? 8.627 3.050 -12.211 1.00 91.69 68 PRO A CA 1
ATOM 555 C C . PRO A 1 68 ? 7.936 4.370 -11.849 1.00 91.69 68 PRO A C 1
ATOM 557 O O . PRO A 1 68 ?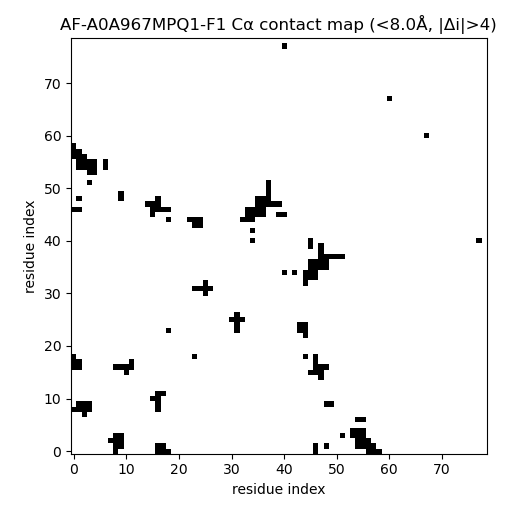 8.530 5.198 -11.145 1.00 91.69 68 PRO A O 1
ATOM 560 N N . PRO A 1 69 ? 6.668 4.565 -12.252 1.00 90.19 69 PRO A N 1
ATOM 561 C CA . PRO A 1 69 ? 5.937 5.767 -11.898 1.00 90.19 69 PRO A CA 1
ATOM 562 C C . PRO A 1 69 ? 5.774 5.865 -10.382 1.00 90.19 69 PRO A C 1
ATOM 564 O O . PRO A 1 69 ? 5.634 4.867 -9.665 1.00 90.19 69 PRO A O 1
ATOM 567 N N . ARG A 1 70 ? 5.765 7.101 -9.880 1.00 91.62 70 ARG A N 1
ATOM 568 C CA . ARG A 1 70 ? 5.451 7.359 -8.477 1.00 91.62 70 ARG A CA 1
ATOM 569 C C . ARG A 1 70 ? 3.990 6.963 -8.217 1.00 91.62 70 ARG A C 1
ATOM 571 O O . ARG A 1 70 ? 3.124 7.462 -8.928 1.00 91.62 70 ARG A O 1
ATOM 578 N N . PRO A 1 71 ? 3.69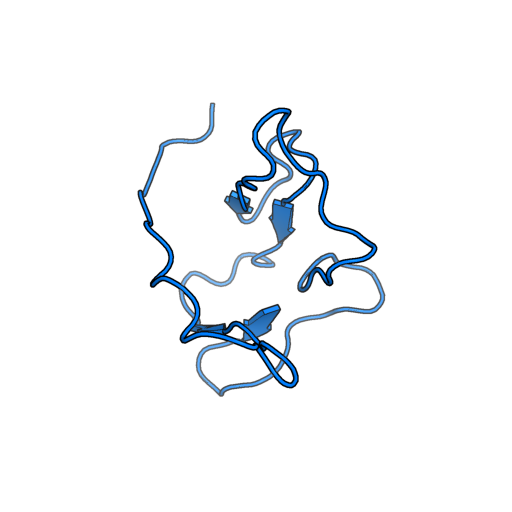8 6.155 -7.182 1.00 92.81 71 PRO A N 1
ATOM 579 C CA . PRO A 1 71 ? 2.322 5.866 -6.804 1.00 92.81 71 PRO A CA 1
ATOM 580 C C . PRO A 1 71 ? 1.570 7.146 -6.434 1.00 92.81 71 PRO A C 1
ATOM 582 O O . PRO A 1 71 ? 2.072 7.966 -5.655 1.00 92.81 71 PRO A O 1
ATOM 585 N N . GLU A 1 72 ? 0.362 7.290 -6.963 1.00 96.19 72 GLU A N 1
ATOM 586 C CA . GLU A 1 72 ? -0.603 8.279 -6.497 1.00 96.19 72 GLU A CA 1
ATOM 587 C C . GLU A 1 72 ? -1.319 7.743 -5.256 1.00 96.19 72 GLU A C 1
ATOM 589 O O . GLU A 1 72 ? -1.520 6.536 -5.103 1.00 96.19 72 GLU A O 1
ATOM 594 N N . THR A 1 73 ? -1.646 8.631 -4.318 1.00 96.81 73 THR A N 1
ATOM 595 C CA . THR A 1 73 ? -2.229 8.237 -3.032 1.00 96.81 73 THR A CA 1
ATOM 596 C C . THR A 1 73 ? -3.306 9.217 -2.609 1.00 96.81 73 THR A C 1
ATOM 598 O O . THR A 1 73 ? -3.068 10.426 -2.614 1.00 96.81 73 THR A O 1
ATOM 601 N N . GLU A 1 74 ? -4.428 8.695 -2.131 1.00 97.56 74 GLU A N 1
ATOM 602 C CA . GLU A 1 74 ? -5.514 9.466 -1.534 1.00 97.56 74 GLU A CA 1
ATOM 603 C C . GLU A 1 74 ? -5.933 8.833 -0.200 1.00 97.56 74 GLU A C 1
ATOM 605 O O . GLU A 1 74 ? -5.890 7.613 -0.033 1.00 97.56 74 GLU A O 1
ATOM 610 N N . VAL A 1 75 ? -6.332 9.664 0.767 1.00 97.25 75 VAL A N 1
ATOM 611 C CA . VAL A 1 75 ? -6.960 9.197 2.009 1.00 97.25 75 VAL A CA 1
ATOM 612 C C . VAL A 1 75 ? -8.469 9.297 1.852 1.00 97.25 75 VAL A C 1
ATOM 614 O O . VAL A 1 75 ? -9.008 10.391 1.711 1.00 97.25 75 VAL A O 1
ATOM 617 N N . VAL A 1 76 ? -9.148 8.156 1.941 1.00 96.12 76 VAL A N 1
ATOM 618 C CA . VAL A 1 76 ? -10.604 8.057 1.799 1.00 96.12 76 VAL A CA 1
ATOM 619 C C . VAL A 1 76 ? -11.255 7.526 3.075 1.00 96.12 76 VAL A C 1
ATOM 621 O O . VAL A 1 76 ? -10.623 6.853 3.891 1.00 96.12 76 VAL A O 1
ATOM 624 N N . THR A 1 77 ? -12.544 7.812 3.258 1.00 95.19 77 THR A N 1
ATOM 625 C CA . THR A 1 77 ? -13.344 7.209 4.332 1.00 95.19 77 THR A CA 1
ATOM 626 C C . THR A 1 77 ? -13.868 5.846 3.890 1.00 95.19 77 THR A C 1
ATOM 628 O O . THR A 1 77 ? -14.558 5.745 2.876 1.00 95.19 77 THR A O 1
ATOM 631 N N . LEU A 1 78 ? -13.571 4.807 4.672 1.00 88.56 78 LEU A N 1
ATOM 632 C CA . LEU A 1 78 ? -14.167 3.485 4.491 1.00 88.56 78 LEU A CA 1
ATOM 633 C C . LEU A 1 78 ? -15.618 3.518 4.981 1.00 88.56 78 LEU A C 1
ATOM 635 O O . LEU A 1 78 ? -15.895 4.085 6.040 1.00 88.56 78 LEU A O 1
ATOM 639 N N . ARG A 1 79 ? -16.530 2.967 4.179 1.00 76.44 79 ARG A N 1
ATOM 640 C CA . ARG A 1 79 ? -17.955 2.855 4.513 1.00 76.44 79 ARG A CA 1
ATOM 641 C C . ARG A 1 79 ? -18.252 1.547 5.223 1.00 76.44 79 ARG A C 1
ATOM 643 O O . ARG A 1 79 ? -17.575 0.551 4.892 1.00 76.44 79 ARG A O 1
#